Protein AF-A0A0A9CTD3-F1 (afdb_monomer)

Foldseek 3Di:
DDDDDPPPDPPPQCPVVDDCPDLLNVLLVLLLVVCVVPFKAQLVVSQVVCVVVVNDDDPVSSVVSLVNQFDADCDDQRHRITGGPPDDLVVPPVSNVNGDDDDDDDPVRPPPDDPPDD

Solvent-accessible surface area (backbone atoms only — not comparable to full-atom values): 7538 Å² total; per-residue (Å²): 143,76,92,75,81,83,77,78,65,91,70,81,59,64,72,84,76,41,60,79,93,37,72,66,32,54,54,40,50,54,55,43,49,51,34,74,77,39,52,66,39,47,63,65,59,55,53,50,52,35,48,77,73,69,50,83,70,54,74,71,55,48,54,54,45,46,62,69,47,23,48,70,38,90,61,72,55,50,30,70,26,38,30,29,62,93,65,59,64,90,81,38,79,82,41,62,83,69,47,61,79,86,82,79,79,54,76,80,66,74,72,67,73,79,78,82,85,129

Secondary structure (DSSP, 8-state):
-------------GGGGS-TTSHHHHHHHHHHHHHHH-SEEEHHHHHHHHHHTT----HHHHHHHHHHHEEEBSSSTTBTEEEETT--TTS-GGGGGG--------GGGTT-------

Mean predicted aligned error: 8.19 Å

Structure (mmCIF, N/CA/C/O backbone):
data_AF-A0A0A9CTD3-F1
#
_entry.id   AF-A0A0A9CTD3-F1
#
loop_
_atom_site.group_PDB
_atom_site.id
_atom_site.type_symbol
_atom_site.label_atom_id
_atom_site.label_alt_id
_atom_site.label_comp_id
_atom_site.label_asym_id
_atom_site.label_entity_id
_atom_site.label_seq_id
_atom_site.pdbx_PDB_ins_code
_atom_site.Cartn_x
_atom_site.Cartn_y
_atom_site.Cartn_z
_atom_site.occupancy
_atom_site.B_iso_or_equiv
_atom_site.auth_seq_id
_atom_site.auth_comp_id
_atom_site.auth_asym_id
_atom_site.auth_atom_id
_atom_site.pdbx_PDB_model_num
ATOM 1 N N . MET A 1 1 ? -7.776 -37.153 -12.336 1.00 45.97 1 MET A N 1
ATOM 2 C CA . MET A 1 1 ? -6.893 -37.337 -11.166 1.00 45.97 1 MET A CA 1
ATOM 3 C C . MET A 1 1 ? -5.603 -36.599 -11.451 1.00 45.97 1 MET A C 1
ATOM 5 O O . MET A 1 1 ? -4.821 -37.082 -12.253 1.00 45.97 1 MET A O 1
ATOM 9 N N . SER A 1 2 ? -5.423 -35.430 -10.840 1.00 37.59 2 SER A N 1
ATOM 10 C CA . SER A 1 2 ? -4.153 -34.701 -10.835 1.00 37.59 2 SER A CA 1
ATOM 11 C C . SER A 1 2 ? -4.094 -33.969 -9.505 1.00 37.59 2 SER A C 1
ATOM 13 O O . SER A 1 2 ? -4.855 -33.033 -9.268 1.00 37.59 2 SER A O 1
ATOM 15 N N . HIS A 1 3 ? -3.269 -34.479 -8.598 1.00 43.72 3 HIS A N 1
ATOM 16 C CA . HIS A 1 3 ? -2.986 -33.841 -7.325 1.00 43.72 3 HIS A CA 1
ATOM 17 C C . HIS A 1 3 ? -2.285 -32.504 -7.579 1.00 43.72 3 HIS A C 1
ATOM 19 O O . HIS A 1 3 ? -1.342 -32.429 -8.363 1.00 43.72 3 HIS A O 1
ATOM 25 N N . SER A 1 4 ? -2.733 -31.443 -6.917 1.00 38.00 4 SER A N 1
ATOM 26 C CA . SER A 1 4 ? -1.920 -30.248 -6.716 1.00 38.00 4 SER A CA 1
ATOM 27 C C . SER A 1 4 ? -1.959 -29.930 -5.237 1.00 38.00 4 SER A C 1
ATOM 29 O O . SER A 1 4 ? -3.004 -29.655 -4.652 1.00 38.00 4 SER A O 1
ATOM 31 N N . SER A 1 5 ? -0.799 -30.146 -4.640 1.00 36.56 5 SER A N 1
ATOM 32 C CA . SER A 1 5 ? -0.527 -30.229 -3.222 1.00 36.56 5 SER A CA 1
ATOM 33 C C . SER A 1 5 ? -0.983 -28.973 -2.487 1.00 36.56 5 SER A C 1
ATOM 35 O O . SER A 1 5 ? -0.461 -27.883 -2.714 1.00 36.56 5 SER A O 1
ATOM 37 N N . SER A 1 6 ? -1.922 -29.145 -1.556 1.00 42.88 6 SER A N 1
ATOM 38 C CA . SER A 1 6 ? -2.088 -28.219 -0.440 1.00 42.88 6 SER A CA 1
ATOM 39 C C . SER A 1 6 ? -0.833 -28.333 0.423 1.00 42.88 6 SER A C 1
ATOM 41 O O . SER A 1 6 ? -0.741 -29.200 1.289 1.00 42.88 6 SER A O 1
ATOM 43 N N . SER A 1 7 ? 0.178 -27.512 0.137 1.00 37.62 7 SER A N 1
ATOM 44 C CA . SER A 1 7 ? 1.268 -27.286 1.082 1.00 37.62 7 SER A CA 1
ATOM 45 C C . SER A 1 7 ? 0.722 -26.343 2.150 1.00 37.62 7 SER A C 1
ATOM 47 O O . SER A 1 7 ? 0.802 -25.117 2.045 1.00 37.62 7 SER A O 1
ATOM 49 N N . SER A 1 8 ? 0.059 -26.928 3.144 1.00 43.16 8 SER A N 1
ATOM 50 C CA . SER A 1 8 ? -0.315 -26.273 4.392 1.00 43.16 8 SER A CA 1
ATOM 51 C C . SER A 1 8 ? 0.942 -26.081 5.243 1.00 43.16 8 SER A C 1
ATOM 53 O O . SER A 1 8 ? 1.104 -26.712 6.284 1.00 43.16 8 SER A O 1
ATOM 55 N N . ASP A 1 9 ? 1.853 -25.226 4.778 1.00 50.19 9 ASP A N 1
ATOM 56 C CA . ASP A 1 9 ? 2.830 -24.599 5.666 1.00 50.19 9 ASP A CA 1
ATOM 57 C C . ASP A 1 9 ? 2.040 -23.770 6.672 1.00 50.19 9 ASP A C 1
ATOM 59 O O . ASP A 1 9 ? 1.082 -23.106 6.272 1.00 50.19 9 ASP A O 1
ATOM 63 N N . GLY A 1 10 ? 2.408 -23.837 7.955 1.00 53.03 10 GLY A N 1
ATOM 64 C CA . GLY A 1 10 ? 1.722 -23.211 9.090 1.00 53.03 10 GLY A CA 1
ATOM 65 C C . GLY A 1 10 ? 1.555 -21.697 8.948 1.00 53.03 10 GLY A C 1
ATOM 66 O O . GLY A 1 10 ? 2.238 -20.906 9.597 1.00 53.03 10 GLY A O 1
ATOM 67 N N . LYS A 1 11 ? 0.644 -21.280 8.070 1.00 60.47 11 LYS A N 1
ATOM 68 C CA . LYS A 1 11 ? 0.270 -19.898 7.826 1.00 60.47 11 LYS A CA 1
ATOM 69 C C . LYS A 1 11 ? -0.488 -19.446 9.055 1.00 60.47 11 LYS A C 1
ATOM 71 O O . LYS A 1 11 ? -1.660 -19.762 9.211 1.00 60.47 11 LYS A O 1
ATOM 76 N N . ILE A 1 12 ? 0.199 -18.692 9.905 1.00 72.56 12 ILE A N 1
ATOM 77 C CA . ILE A 1 12 ? -0.434 -17.920 10.969 1.00 72.56 12 ILE A CA 1
ATOM 78 C C . ILE A 1 12 ? -1.530 -17.072 10.315 1.00 72.56 12 ILE A C 1
ATOM 80 O O . ILE A 1 12 ? -1.234 -16.177 9.504 1.00 72.56 12 ILE A O 1
ATOM 84 N N . ASN A 1 13 ? -2.782 -17.403 10.625 1.00 84.75 13 ASN A N 1
ATOM 85 C CA . ASN A 1 13 ? -3.927 -16.593 10.266 1.00 84.75 13 ASN A CA 1
ATOM 86 C C . ASN A 1 13 ? -4.034 -15.477 11.306 1.00 84.75 13 ASN A C 1
ATOM 88 O O . ASN A 1 13 ? -4.112 -15.727 12.505 1.00 84.75 13 ASN A O 1
ATOM 92 N N . TRP A 1 14 ? -3.953 -14.226 10.860 1.00 87.38 14 TRP A N 1
ATOM 93 C CA . TRP A 1 14 ? -3.973 -13.090 11.780 1.00 87.38 14 TRP A CA 1
ATOM 94 C C . TRP A 1 14 ? -5.335 -12.951 12.474 1.00 87.38 14 TRP A C 1
ATOM 96 O O . TRP A 1 14 ? -5.391 -12.383 13.563 1.00 87.38 14 TRP A O 1
ATOM 106 N N . GLU A 1 15 ? -6.400 -13.484 11.868 1.00 90.62 15 GLU A N 1
ATOM 107 C CA . GLU A 1 15 ? -7.773 -13.439 12.378 1.00 90.62 15 GLU A CA 1
ATOM 108 C C . GLU A 1 15 ? -7.906 -14.143 13.733 1.00 90.62 15 GLU A C 1
ATOM 110 O O . GLU A 1 15 ? -8.680 -13.710 14.583 1.00 90.62 15 GLU A O 1
ATOM 115 N N . ASP A 1 16 ? -7.091 -15.172 13.970 1.00 90.75 16 ASP A N 1
ATOM 116 C CA . ASP A 1 16 ? -7.082 -15.939 15.219 1.00 90.75 16 ASP A CA 1
ATOM 117 C C . ASP A 1 16 ? -6.405 -15.180 16.373 1.00 90.75 16 ASP A C 1
ATOM 119 O O . ASP A 1 16 ? -6.504 -15.566 17.539 1.00 90.75 16 ASP A O 1
ATOM 123 N N . HIS A 1 17 ? -5.697 -14.090 16.063 1.00 88.75 17 HIS A N 1
ATOM 124 C CA . HIS A 1 17 ? -4.867 -13.347 17.011 1.00 88.75 17 HIS A CA 1
ATOM 125 C C . HIS A 1 17 ? -5.345 -11.915 17.265 1.00 88.75 17 HIS A C 1
ATOM 127 O O . HIS A 1 17 ? -4.755 -11.218 18.093 1.00 88.75 17 HIS A O 1
ATOM 133 N N . VAL A 1 18 ? -6.386 -11.459 16.565 1.00 91.62 18 VAL A N 1
ATOM 134 C CA . VAL A 1 18 ? -6.941 -10.110 16.716 1.00 91.62 18 VAL A CA 1
ATOM 135 C C . VAL A 1 18 ? -8.408 -10.226 17.141 1.00 91.62 18 VAL A C 1
ATOM 137 O O . VAL A 1 18 ? -9.210 -10.778 16.392 1.00 91.62 18 VAL A O 1
ATOM 140 N N . PRO A 1 19 ? -8.801 -9.709 18.321 1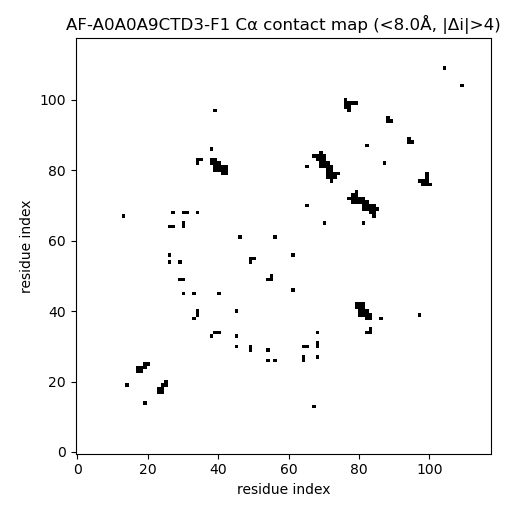.00 93.94 19 PRO A N 1
ATOM 141 C CA . PRO A 1 19 ? -10.194 -9.756 18.763 1.00 93.94 19 PRO A CA 1
ATOM 142 C C . PRO A 1 19 ? -11.127 -9.012 17.797 1.00 93.94 19 PRO A C 1
ATOM 144 O O . PRO A 1 19 ? -10.865 -7.852 17.474 1.00 93.94 19 PRO A O 1
ATOM 147 N N . LYS A 1 20 ? -12.229 -9.651 17.378 1.00 92.38 20 LYS A N 1
ATOM 148 C CA . LYS A 1 20 ? -13.142 -9.137 16.336 1.00 92.38 20 LYS A CA 1
ATOM 149 C C . LYS A 1 20 ? -13.793 -7.792 16.658 1.00 92.38 20 LYS A C 1
ATOM 151 O O . LYS A 1 20 ? -13.985 -6.9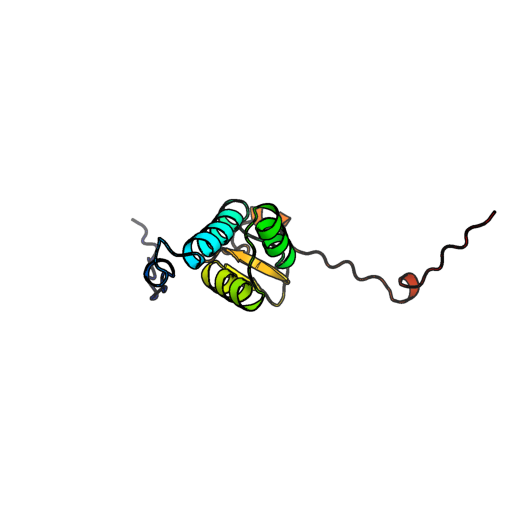80 15.765 1.00 92.38 20 LYS A O 1
ATOM 156 N N . ASP A 1 21 ? -14.055 -7.523 17.930 1.00 91.94 21 ASP A N 1
ATOM 157 C CA . ASP A 1 21 ? -14.709 -6.280 18.361 1.00 91.94 21 ASP A CA 1
ATOM 158 C C . ASP A 1 21 ? -13.707 -5.147 18.656 1.00 91.94 21 ASP A C 1
ATOM 160 O O . ASP A 1 21 ? -14.053 -4.120 19.239 1.00 91.94 21 ASP A O 1
ATOM 164 N N . SER A 1 22 ? -12.433 -5.325 18.290 1.00 95.19 22 SER A N 1
ATOM 165 C CA . SER A 1 22 ? -11.382 -4.341 18.550 1.00 95.19 22 SER A CA 1
ATOM 166 C C . SER A 1 22 ? -11.232 -3.315 17.424 1.00 95.19 22 SER A C 1
ATOM 168 O O . SER A 1 22 ? -11.471 -3.586 16.248 1.00 95.19 22 SER A O 1
ATOM 170 N N . VAL A 1 23 ? -10.717 -2.131 17.771 1.00 94.94 23 VAL A N 1
ATOM 171 C CA . VAL A 1 23 ? -10.298 -1.119 16.784 1.00 94.94 23 VAL A CA 1
ATOM 172 C C . VAL A 1 23 ? -9.257 -1.690 15.813 1.00 94.94 23 VAL A C 1
ATOM 174 O O . VAL A 1 23 ? -9.275 -1.384 14.626 1.00 94.94 23 VAL A O 1
ATOM 177 N N . GLU A 1 24 ? -8.365 -2.556 16.301 1.00 95.25 24 GLU A N 1
ATOM 178 C CA . GLU A 1 24 ? -7.336 -3.194 15.479 1.00 95.25 24 GLU A CA 1
ATOM 179 C C . GLU A 1 24 ? -7.932 -4.116 14.410 1.00 95.25 24 GLU A C 1
ATOM 181 O O . GLU A 1 24 ? -7.451 -4.098 13.277 1.00 95.25 24 GLU A O 1
ATOM 186 N N . TRP A 1 25 ? -8.992 -4.861 14.739 1.00 96.75 25 TRP A N 1
ATOM 187 C CA . TRP A 1 25 ? -9.730 -5.674 13.771 1.00 96.75 25 TRP A CA 1
ATOM 188 C C . TRP A 1 25 ? -10.326 -4.813 12.663 1.00 96.75 25 TRP A C 1
ATOM 190 O O . TRP A 1 25 ? -10.103 -5.090 11.487 1.00 96.75 25 TRP A O 1
ATOM 200 N N . ASN A 1 26 ? -11.006 -3.725 13.026 1.00 97.00 26 ASN A N 1
ATOM 201 C CA . ASN A 1 26 ? -11.622 -2.822 12.052 1.00 97.00 26 ASN A CA 1
ATOM 202 C C . ASN A 1 26 ? -10.578 -2.198 11.115 1.00 97.00 26 ASN A C 1
ATOM 204 O O . ASN A 1 26 ? -10.758 -2.195 9.897 1.00 97.00 26 ASN A O 1
ATOM 208 N N . CYS A 1 27 ? -9.442 -1.749 11.657 1.00 97.56 27 CYS A N 1
ATOM 209 C CA . CYS A 1 27 ? -8.339 -1.239 10.842 1.00 97.56 27 CYS A CA 1
ATOM 210 C C . CYS A 1 27 ? -7.730 -2.326 9.941 1.00 97.56 27 CYS A C 1
ATOM 212 O O . CYS A 1 27 ? -7.363 -2.047 8.799 1.00 97.56 27 CYS A O 1
ATOM 214 N N . GLN A 1 28 ? -7.610 -3.563 10.431 1.00 97.62 28 GLN A N 1
ATOM 215 C CA . GLN A 1 28 ? -7.089 -4.677 9.642 1.00 97.62 28 GLN A CA 1
ATOM 216 C C . GLN A 1 28 ? -8.034 -5.049 8.498 1.00 97.62 28 GLN A C 1
ATOM 218 O O . GLN A 1 28 ? -7.568 -5.236 7.375 1.00 97.62 28 GLN A O 1
ATOM 223 N N . MET A 1 29 ? -9.342 -5.078 8.757 1.00 97.44 29 MET A N 1
ATOM 224 C CA . MET A 1 29 ? -10.370 -5.290 7.739 1.00 97.44 29 MET A CA 1
ATOM 225 C C . MET A 1 29 ? -10.345 -4.196 6.672 1.00 97.44 29 MET A C 1
ATOM 227 O O . MET A 1 29 ? -10.432 -4.515 5.490 1.00 97.44 29 MET A O 1
ATOM 231 N N . ALA A 1 30 ? -10.155 -2.931 7.061 1.00 98.06 30 ALA A N 1
ATOM 232 C CA . ALA A 1 30 ? -10.03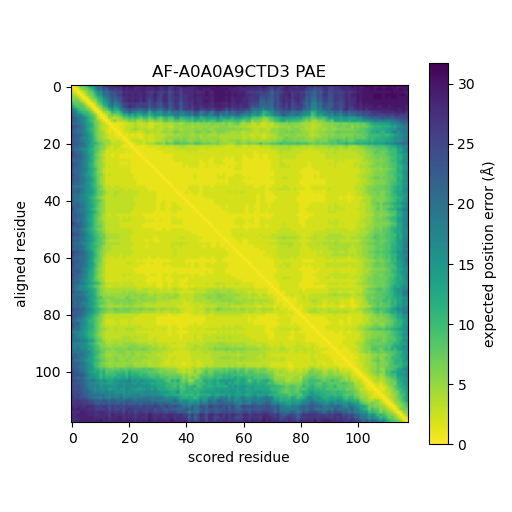2 -1.828 6.108 1.00 98.06 30 ALA A CA 1
ATOM 233 C C . ALA A 1 30 ? -8.836 -2.020 5.156 1.00 98.06 30 ALA A C 1
ATOM 235 O O . ALA A 1 30 ? -8.977 -1.871 3.946 1.00 98.06 30 ALA A O 1
ATOM 236 N N . VAL A 1 31 ? -7.673 -2.437 5.674 1.00 98.19 31 VAL A N 1
ATOM 237 C CA . VAL A 1 31 ? -6.503 -2.745 4.831 1.00 98.19 31 VAL A CA 1
ATOM 238 C C . VAL A 1 31 ? -6.754 -3.955 3.928 1.00 98.19 31 VAL A C 1
ATOM 240 O O . VAL A 1 31 ? -6.392 -3.915 2.754 1.00 98.19 31 VAL A O 1
ATOM 243 N N . CYS A 1 32 ? -7.365 -5.026 4.442 1.00 97.38 32 CYS A N 1
ATOM 244 C CA . CYS A 1 32 ? -7.683 -6.208 3.637 1.00 97.38 32 CYS A CA 1
ATOM 245 C C . CYS A 1 32 ? -8.665 -5.878 2.503 1.00 97.38 32 CYS A C 1
ATOM 247 O O . CYS A 1 32 ? -8.431 -6.300 1.375 1.00 97.38 32 CYS A O 1
ATOM 249 N N . LYS A 1 33 ? -9.681 -5.047 2.770 1.00 98.00 33 LYS A N 1
ATOM 250 C CA . LYS A 1 33 ? -10.641 -4.578 1.763 1.00 98.00 33 LYS A CA 1
ATOM 251 C C . LYS A 1 33 ? -9.943 -3.889 0.585 1.00 98.00 33 LYS A C 1
ATOM 253 O O . LYS A 1 33 ? -10.236 -4.213 -0.560 1.00 98.00 33 LYS A O 1
ATOM 258 N N . LEU A 1 34 ? -8.967 -3.014 0.849 1.00 98.31 34 LEU A N 1
ATOM 259 C CA . LEU A 1 34 ? -8.179 -2.379 -0.217 1.00 98.31 34 LEU A CA 1
ATOM 260 C C . LEU A 1 34 ? -7.429 -3.414 -1.071 1.00 98.31 34 LEU A C 1
ATOM 262 O O . LEU A 1 34 ? -7.339 -3.270 -2.288 1.00 98.31 34 LEU A O 1
ATOM 266 N N . PHE A 1 35 ? -6.904 -4.478 -0.458 1.00 98.00 35 PHE A N 1
ATOM 267 C CA . PHE A 1 35 ? -6.232 -5.550 -1.195 1.00 98.00 35 PHE A CA 1
ATOM 268 C C . PHE A 1 35 ? -7.180 -6.437 -2.012 1.00 98.00 35 PHE A C 1
ATOM 270 O O . PHE A 1 35 ? -6.749 -7.021 -3.008 1.00 98.00 35 PHE A O 1
ATOM 277 N N . ASP A 1 36 ? -8.441 -6.551 -1.603 1.00 97.06 36 ASP A N 1
ATOM 278 C CA . ASP A 1 36 ? -9.469 -7.246 -2.378 1.00 97.06 36 ASP A CA 1
ATOM 279 C C . ASP A 1 36 ? -9.937 -6.409 -3.579 1.00 97.06 36 ASP A C 1
ATOM 281 O O . ASP A 1 36 ? -10.232 -6.972 -4.631 1.00 97.06 36 ASP A O 1
ATOM 285 N N . GLU A 1 37 ? -9.934 -5.077 -3.459 1.00 96.88 37 GLU A N 1
ATOM 286 C CA . GLU A 1 37 ? -10.191 -4.148 -4.570 1.00 96.88 37 GLU A CA 1
ATOM 287 C C . GLU A 1 37 ? -9.033 -4.119 -5.581 1.00 96.88 37 GLU A C 1
ATOM 289 O O . GLU A 1 37 ? -9.257 -4.120 -6.792 1.00 96.88 37 GLU A O 1
ATOM 294 N N . CYS A 1 38 ? -7.787 -4.107 -5.097 1.00 96.44 38 CYS A N 1
ATOM 295 C CA . CYS A 1 38 ? -6.592 -4.170 -5.934 1.00 96.44 38 CYS A CA 1
ATOM 296 C C . CYS A 1 38 ? -5.476 -4.965 -5.236 1.00 96.44 38 CYS A C 1
ATOM 298 O O . CYS A 1 38 ? -5.086 -4.635 -4.116 1.00 96.44 38 CYS A O 1
ATOM 300 N N . PRO A 1 39 ? -4.883 -5.987 -5.875 1.00 97.06 39 PRO A N 1
ATOM 301 C CA . PRO A 1 39 ? -3.913 -6.850 -5.206 1.00 97.06 39 PRO A CA 1
ATOM 302 C C . PRO A 1 39 ? -2.526 -6.210 -5.022 1.00 97.06 39 PRO A C 1
ATOM 304 O O . PRO A 1 39 ? -1.696 -6.777 -4.306 1.00 97.06 39 PRO A O 1
ATOM 307 N N . VAL A 1 40 ? -2.257 -5.064 -5.659 1.00 97.31 40 VAL A N 1
ATOM 308 C CA . VAL A 1 40 ? -0.959 -4.370 -5.655 1.00 97.31 40 VAL A CA 1
ATOM 309 C C . VAL A 1 40 ? -1.163 -2.881 -5.382 1.00 97.31 40 VAL A C 1
ATOM 311 O O . VAL A 1 40 ? -1.957 -2.227 -6.049 1.00 97.31 40 VAL A O 1
ATOM 314 N N . TRP A 1 41 ? -0.417 -2.323 -4.428 1.00 97.44 41 TRP A N 1
ATOM 315 C CA . TRP A 1 41 ? -0.576 -0.931 -4.003 1.00 97.44 41 TRP A CA 1
ATOM 316 C C . TRP A 1 41 ? 0.750 -0.248 -3.658 1.00 97.44 41 TRP A C 1
ATOM 318 O O . TRP A 1 41 ? 1.586 -0.836 -2.964 1.00 97.44 41 TRP A O 1
ATOM 328 N N . PRO A 1 42 ? 0.951 1.030 -4.028 1.00 95.50 42 PRO A N 1
ATOM 329 C CA . PRO A 1 42 ? 1.967 1.856 -3.391 1.00 95.50 42 PRO A CA 1
ATOM 330 C C . PRO A 1 42 ? 1.658 1.999 -1.899 1.00 95.50 42 PRO A C 1
ATOM 332 O O . PRO A 1 42 ? 0.510 2.216 -1.511 1.00 95.50 42 PRO A O 1
ATOM 335 N N . LYS A 1 43 ? 2.690 1.963 -1.046 1.00 95.62 43 LYS A N 1
ATOM 336 C CA . LYS A 1 43 ? 2.513 2.128 0.410 1.00 95.62 43 LYS A CA 1
ATOM 337 C C . LYS A 1 43 ? 1.725 3.399 0.760 1.00 95.62 43 LYS A C 1
ATOM 339 O O . LYS A 1 43 ? 0.884 3.373 1.652 1.00 95.62 43 LYS A O 1
ATOM 344 N N . GLN A 1 44 ? 2.038 4.499 0.078 1.00 95.69 44 GLN A N 1
ATOM 345 C CA . GLN A 1 44 ? 1.437 5.803 0.338 1.00 95.69 44 GLN A CA 1
ATOM 346 C C . GLN A 1 44 ? -0.058 5.820 -0.014 1.00 95.69 44 GLN A C 1
ATOM 348 O O . GLN A 1 44 ? -0.856 6.310 0.774 1.00 95.69 44 GLN A O 1
ATOM 353 N N . SER A 1 45 ? -0.445 5.193 -1.127 1.00 97.25 45 SER A N 1
ATOM 354 C CA . SER A 1 45 ? -1.841 5.141 -1.570 1.00 97.25 45 SER A CA 1
ATOM 355 C C . SER A 1 45 ? -2.744 4.373 -0.606 1.00 97.25 45 SER A C 1
ATOM 357 O O . SER A 1 45 ? -3.867 4.803 -0.374 1.00 97.25 45 SER A O 1
ATOM 359 N N . ILE A 1 46 ? -2.251 3.284 0.006 1.00 98.00 46 ILE A N 1
ATOM 360 C CA . ILE A 1 46 ? -2.998 2.587 1.070 1.00 98.00 46 ILE A CA 1
ATOM 361 C C . ILE A 1 46 ? -3.233 3.542 2.245 1.00 98.00 46 ILE A C 1
ATOM 363 O O . ILE A 1 46 ? -4.341 3.630 2.758 1.00 98.00 46 ILE A O 1
ATOM 367 N N . TYR A 1 47 ? -2.193 4.263 2.675 1.00 97.94 47 TYR A N 1
ATOM 368 C CA . TYR A 1 47 ? -2.289 5.173 3.815 1.00 97.94 47 TYR A CA 1
ATOM 369 C C . TYR A 1 47 ? -3.298 6.303 3.569 1.00 97.94 47 TYR A C 1
ATOM 371 O O . TYR A 1 47 ? -4.124 6.576 4.432 1.00 97.94 47 TYR A O 1
ATOM 379 N N . GLU A 1 48 ? -3.263 6.917 2.387 1.00 98.06 48 GLU A N 1
ATOM 380 C CA . GLU A 1 48 ? -4.196 7.979 1.988 1.00 98.06 48 GLU A CA 1
ATOM 381 C C . GLU A 1 48 ? -5.638 7.472 1.900 1.00 98.06 48 GLU A C 1
ATOM 383 O O . GLU A 1 48 ? -6.536 8.097 2.451 1.00 98.06 48 GLU A O 1
ATOM 388 N N . ARG A 1 49 ? -5.867 6.293 1.308 1.00 98.00 49 ARG A N 1
ATOM 389 C CA . ARG A 1 49 ? -7.212 5.697 1.232 1.00 98.00 49 ARG A CA 1
ATOM 390 C C . ARG A 1 49 ? -7.789 5.374 2.602 1.00 98.00 49 ARG A C 1
ATOM 392 O O . ARG A 1 49 ? -8.958 5.645 2.837 1.00 98.00 49 ARG A O 1
ATOM 399 N N . LEU A 1 50 ? -6.970 4.874 3.529 1.00 98.00 50 LEU A N 1
ATOM 400 C CA . LEU A 1 50 ? -7.410 4.701 4.914 1.00 98.00 50 LEU A CA 1
ATOM 401 C C . LEU A 1 50 ? -7.836 6.038 5.537 1.00 98.00 50 LEU A C 1
ATOM 403 O O . LEU A 1 50 ? -8.855 6.078 6.218 1.00 98.00 50 LEU A O 1
ATOM 407 N N . GLN A 1 51 ? -7.094 7.125 5.299 1.00 97.19 51 GLN A N 1
ATOM 408 C CA . GLN A 1 51 ? -7.461 8.448 5.813 1.00 97.19 51 GLN A CA 1
ATOM 409 C C . GLN A 1 51 ? -8.771 8.965 5.213 1.00 97.19 51 GLN A C 1
ATOM 411 O O . GLN A 1 51 ? -9.611 9.464 5.962 1.00 97.19 51 GLN A O 1
ATOM 416 N N . ASP A 1 52 ? -8.962 8.809 3.903 1.00 97.50 52 ASP A N 1
ATOM 417 C CA . ASP A 1 52 ? -10.199 9.204 3.219 1.00 97.50 52 ASP A CA 1
ATOM 418 C C . ASP A 1 52 ? -11.420 8.442 3.754 1.00 97.50 52 ASP A C 1
ATOM 420 O O . ASP A 1 52 ? -12.493 9.022 3.915 1.00 97.50 52 ASP A O 1
ATOM 424 N N . ASP A 1 53 ? -11.232 7.172 4.121 1.00 96.50 53 ASP A N 1
ATOM 425 C CA . ASP A 1 53 ? -12.251 6.323 4.748 1.00 96.50 53 ASP A CA 1
ATOM 426 C C . ASP A 1 53 ? -12.397 6.575 6.267 1.00 96.50 53 ASP A C 1
ATOM 428 O O . ASP A 1 53 ? -13.111 5.855 6.970 1.00 96.50 53 ASP A O 1
ATOM 432 N N . GLY A 1 54 ? -11.719 7.589 6.814 1.00 97.38 54 GLY A N 1
ATOM 433 C CA . GLY A 1 54 ? -11.777 7.957 8.232 1.00 97.38 54 GLY A CA 1
ATOM 434 C C . GLY A 1 54 ? -10.983 7.037 9.169 1.00 97.38 54 GLY A C 1
ATOM 435 O O . GLY A 1 54 ? -11.041 7.196 10.394 1.00 97.38 54 GLY A O 1
ATOM 436 N N . VAL A 1 55 ? -10.198 6.103 8.634 1.00 97.69 55 VAL A N 1
ATOM 437 C CA . VAL A 1 55 ? -9.355 5.168 9.388 1.00 97.69 55 VAL A CA 1
ATOM 438 C C . VAL A 1 55 ? -7.995 5.802 9.681 1.00 97.69 55 VAL A C 1
ATOM 440 O O . VAL A 1 55 ? -7.059 5.779 8.881 1.00 97.69 55 VAL A O 1
ATOM 443 N N . HIS A 1 56 ? -7.861 6.348 10.887 1.00 96.50 56 HIS A N 1
ATOM 444 C CA . HIS A 1 56 ? -6.644 7.021 11.333 1.00 96.50 56 HIS A CA 1
ATOM 445 C C . HIS A 1 56 ? -5.743 6.059 12.114 1.00 96.50 56 HIS A C 1
ATOM 447 O O . HIS A 1 56 ? -6.094 5.596 13.199 1.00 96.50 56 HIS A O 1
ATOM 453 N N . VAL A 1 57 ? -4.553 5.777 11.580 1.00 97.00 57 VAL A N 1
ATOM 454 C CA . VAL A 1 57 ? -3.573 4.873 12.199 1.00 97.00 57 VAL A CA 1
ATOM 455 C C . VAL A 1 57 ? -2.209 5.539 12.335 1.00 97.00 57 VAL A C 1
ATOM 457 O O . VAL A 1 57 ? -1.740 6.240 11.441 1.00 97.00 57 VAL A O 1
ATOM 460 N N . SER A 1 58 ? -1.524 5.284 13.449 1.00 97.19 58 SER A N 1
ATOM 461 C CA . SER A 1 58 ? -0.116 5.667 13.595 1.00 97.19 58 SER A CA 1
ATOM 462 C C . SER A 1 58 ? 0.767 4.899 12.608 1.00 97.19 58 SER A C 1
ATOM 464 O O . SER A 1 58 ? 0.439 3.791 12.180 1.00 97.19 58 SER A O 1
ATOM 466 N N . GLN A 1 59 ? 1.961 5.421 12.321 1.00 96.06 59 GLN A N 1
ATOM 467 C CA . GLN A 1 59 ? 2.919 4.751 11.432 1.00 96.06 59 GLN A CA 1
ATOM 468 C C . GLN A 1 59 ? 3.295 3.333 11.899 1.00 96.06 59 GLN A C 1
ATOM 470 O O . GLN A 1 59 ? 3.490 2.429 11.084 1.00 96.06 59 GLN A O 1
ATOM 475 N N . THR A 1 60 ? 3.384 3.117 13.214 1.00 97.00 60 THR A N 1
ATOM 476 C CA . THR A 1 60 ? 3.693 1.801 13.791 1.00 97.00 60 THR A CA 1
ATOM 477 C C . THR A 1 60 ? 2.525 0.830 13.639 1.00 97.00 60 THR A C 1
ATOM 479 O O . THR A 1 60 ? 2.740 -0.337 13.309 1.00 97.00 60 THR A O 1
ATOM 482 N N . GLN A 1 61 ? 1.288 1.292 13.847 1.00 97.00 61 GLN A N 1
ATOM 483 C CA . GLN A 1 61 ? 0.093 0.486 13.577 1.00 97.00 61 GLN A CA 1
ATOM 484 C C . GLN A 1 61 ? 0.010 0.146 12.091 1.00 97.00 61 GLN A C 1
ATOM 486 O O . GLN A 1 61 ? -0.089 -1.027 11.752 1.00 97.00 61 GLN A O 1
ATOM 491 N N . PHE A 1 62 ? 0.172 1.135 11.213 1.00 98.00 62 PHE A N 1
ATOM 492 C CA . PHE A 1 62 ? 0.092 0.952 9.769 1.00 98.00 62 PHE A CA 1
ATOM 493 C C . PHE A 1 62 ? 1.058 -0.120 9.251 1.00 98.00 62 PHE A C 1
ATOM 495 O O . PHE A 1 62 ? 0.644 -1.041 8.550 1.00 98.00 62 PHE A O 1
ATOM 502 N N . LYS A 1 63 ? 2.331 -0.082 9.672 1.00 96.88 63 LYS A N 1
ATOM 503 C CA . LYS A 1 63 ? 3.308 -1.131 9.324 1.00 96.88 63 LYS A CA 1
ATOM 504 C C . LYS A 1 63 ? 2.836 -2.525 9.748 1.00 96.88 63 LYS A C 1
ATOM 506 O O . LYS A 1 63 ? 2.961 -3.467 8.975 1.00 96.88 63 LYS A O 1
ATOM 511 N N . ARG A 1 64 ? 2.290 -2.658 10.959 1.00 96.19 64 ARG A N 1
ATOM 512 C CA . ARG A 1 64 ? 1.794 -3.935 11.495 1.00 96.19 64 ARG A CA 1
ATOM 513 C C . ARG A 1 64 ? 0.628 -4.486 10.674 1.00 96.19 64 ARG A C 1
ATOM 515 O O . ARG A 1 64 ? 0.614 -5.679 10.390 1.00 96.19 64 ARG A O 1
ATOM 522 N N . LEU A 1 65 ? -0.300 -3.616 10.271 1.00 97.31 65 LEU A N 1
ATOM 523 C CA . LEU A 1 65 ? -1.444 -3.988 9.434 1.00 97.31 65 LEU A CA 1
ATOM 524 C C . LEU A 1 65 ? -0.988 -4.492 8.059 1.00 97.31 65 LEU A C 1
ATOM 526 O O . LEU A 1 65 ? -1.443 -5.538 7.592 1.00 97.31 65 LEU A O 1
ATOM 530 N N . LEU A 1 66 ? -0.028 -3.790 7.448 1.00 97.25 66 LEU A N 1
ATOM 531 C CA . LEU A 1 66 ? 0.546 -4.167 6.158 1.00 97.25 66 LEU A CA 1
ATOM 532 C C . LEU A 1 66 ? 1.245 -5.532 6.209 1.00 97.25 66 LEU A C 1
ATOM 534 O O . LEU A 1 66 ? 0.987 -6.372 5.353 1.00 97.25 66 LEU A O 1
ATOM 538 N N . PHE A 1 67 ? 2.064 -5.799 7.234 1.00 95.50 67 PHE A N 1
ATOM 539 C CA . PHE A 1 67 ? 2.752 -7.092 7.380 1.00 95.50 67 PHE A CA 1
ATOM 540 C C . PHE A 1 67 ? 1.802 -8.286 7.563 1.00 95.50 67 PHE A C 1
ATOM 542 O O . PHE A 1 67 ? 2.180 -9.419 7.267 1.00 95.50 67 PHE A O 1
ATOM 549 N N . ARG A 1 68 ? 0.578 -8.062 8.054 1.00 95.25 68 ARG A N 1
ATOM 550 C CA . ARG A 1 68 ? -0.445 -9.116 8.157 1.00 95.25 68 ARG A CA 1
ATOM 551 C C . ARG A 1 68 ? -1.167 -9.350 6.833 1.00 95.25 68 ARG A C 1
ATOM 553 O O . ARG A 1 68 ? -1.398 -10.507 6.480 1.00 95.25 68 ARG A O 1
ATOM 560 N N . ALA A 1 69 ? -1.496 -8.271 6.123 1.00 96.25 69 ALA A N 1
ATOM 561 C CA . ALA A 1 69 ? -2.293 -8.304 4.895 1.00 96.25 69 ALA A CA 1
ATOM 562 C C . ALA A 1 69 ? -1.480 -8.634 3.636 1.00 96.25 69 ALA A C 1
ATOM 564 O O . ALA A 1 69 ? -2.029 -9.132 2.652 1.00 96.25 69 ALA A O 1
ATOM 565 N N . GLY A 1 70 ? -0.175 -8.371 3.649 1.00 95.81 70 GLY A N 1
ATOM 566 C CA . GLY A 1 70 ? 0.632 -8.441 2.446 1.00 95.81 70 GLY A CA 1
ATOM 567 C C . GLY A 1 70 ? 2.125 -8.560 2.689 1.00 95.81 70 GLY A C 1
ATOM 568 O O . GLY A 1 70 ? 2.612 -8.730 3.806 1.00 95.81 70 GLY A O 1
ATOM 569 N N . TYR A 1 71 ? 2.854 -8.485 1.589 1.00 95.81 71 TYR A N 1
ATOM 570 C CA . TYR A 1 71 ? 4.308 -8.482 1.545 1.00 95.81 71 TYR A CA 1
ATOM 571 C C . TYR A 1 71 ? 4.787 -7.433 0.537 1.00 95.81 71 TYR A C 1
ATOM 573 O O . TYR A 1 71 ? 3.984 -6.805 -0.145 1.00 95.81 71 TYR A O 1
ATOM 581 N N . TYR A 1 72 ? 6.093 -7.201 0.463 1.00 94.62 72 TYR A N 1
ATOM 582 C CA . TYR A 1 72 ? 6.673 -6.113 -0.323 1.00 94.62 72 TYR A CA 1
ATOM 583 C C . TYR A 1 72 ? 7.893 -6.605 -1.105 1.00 94.62 72 TYR A C 1
ATOM 585 O O . TYR A 1 72 ? 8.726 -7.321 -0.545 1.00 94.62 72 TYR A O 1
ATOM 593 N N . PHE A 1 73 ? 8.030 -6.198 -2.372 1.00 90.50 73 PHE A N 1
ATOM 594 C CA . PHE A 1 73 ? 9.263 -6.417 -3.134 1.00 90.50 73 PHE A CA 1
ATOM 595 C C . PHE A 1 73 ? 10.211 -5.227 -2.986 1.00 90.50 73 PHE A C 1
ATOM 597 O O . PHE A 1 73 ? 9.858 -4.075 -3.244 1.00 90.50 73 PHE A O 1
ATOM 604 N N . SER A 1 74 ? 11.458 -5.515 -2.618 1.00 88.31 74 SER A N 1
ATOM 605 C CA . SER A 1 74 ? 12.524 -4.512 -2.564 1.00 88.31 74 SER A CA 1
ATOM 606 C C . SER A 1 74 ? 13.098 -4.161 -3.937 1.00 88.31 74 SER A C 1
ATOM 608 O O . SER A 1 74 ? 13.656 -3.077 -4.086 1.00 88.31 74 SER A O 1
ATOM 610 N N . THR A 1 75 ? 12.961 -5.044 -4.929 1.00 90.06 75 THR A N 1
ATOM 611 C CA . THR A 1 75 ? 13.548 -4.905 -6.270 1.00 90.06 75 THR A CA 1
ATOM 612 C C . THR A 1 75 ? 12.638 -5.488 -7.357 1.00 90.06 75 THR A C 1
ATOM 614 O O . THR A 1 75 ? 11.648 -6.162 -7.071 1.00 90.06 75 THR A O 1
ATOM 617 N N . GLY A 1 76 ? 12.979 -5.219 -8.621 1.00 92.00 76 GLY A N 1
ATOM 618 C CA . GLY A 1 76 ? 12.269 -5.741 -9.789 1.00 92.00 76 GLY A CA 1
ATOM 619 C C . GLY A 1 76 ? 11.039 -4.920 -10.210 1.00 92.00 76 GLY A C 1
ATOM 620 O O . GLY A 1 76 ? 10.823 -3.828 -9.691 1.00 92.00 76 GLY A O 1
ATOM 621 N N . PRO A 1 77 ? 10.222 -5.440 -11.146 1.00 92.31 77 PRO A N 1
ATOM 622 C CA . PRO A 1 77 ? 9.112 -4.693 -11.760 1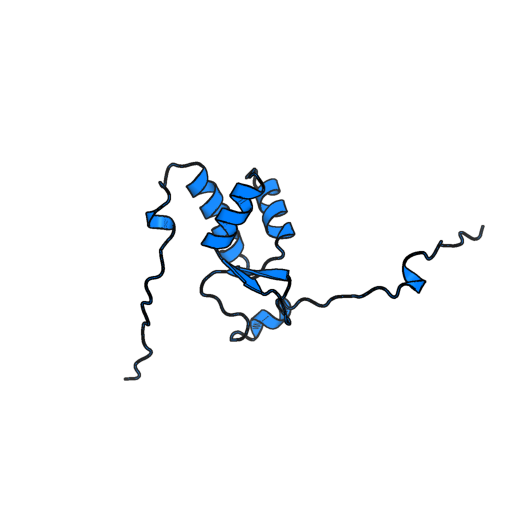.00 92.31 77 PRO A CA 1
ATOM 623 C C . PRO A 1 77 ? 7.996 -4.296 -10.786 1.00 92.31 77 PRO A C 1
ATOM 625 O O . PRO A 1 77 ? 7.257 -3.350 -11.030 1.00 92.31 77 PRO A O 1
ATOM 628 N N . PHE A 1 78 ? 7.890 -5.011 -9.667 1.00 92.88 78 PHE A N 1
ATOM 629 C CA . PHE A 1 78 ? 6.936 -4.742 -8.591 1.00 92.88 78 PHE A CA 1
ATOM 630 C C . PHE A 1 78 ? 7.619 -4.153 -7.346 1.00 92.88 78 PHE A C 1
ATOM 632 O O . PHE A 1 78 ? 7.053 -4.186 -6.252 1.00 92.88 78 PHE A O 1
ATOM 639 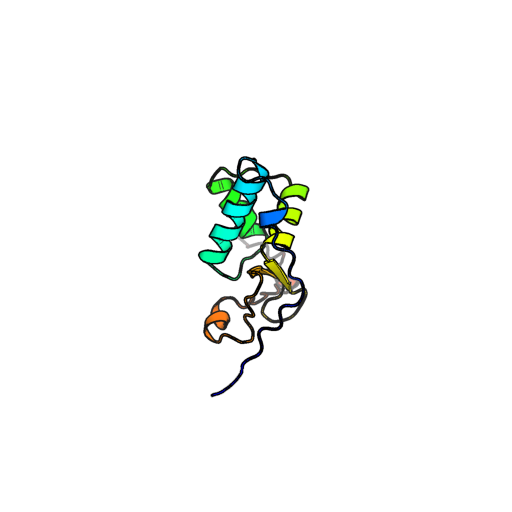N N . ALA A 1 79 ? 8.845 -3.632 -7.487 1.00 90.06 79 ALA A N 1
ATOM 640 C CA . ALA A 1 79 ? 9.526 -2.933 -6.405 1.00 90.06 79 ALA A CA 1
ATOM 641 C C . ALA A 1 79 ? 8.679 -1.763 -5.902 1.00 90.06 79 ALA A C 1
ATOM 643 O O . ALA A 1 79 ? 8.002 -1.105 -6.686 1.00 90.06 79 ALA A O 1
ATOM 644 N N . LYS A 1 80 ? 8.778 -1.446 -4.609 1.00 89.25 80 LYS A N 1
ATOM 645 C CA . LYS A 1 80 ? 8.072 -0.304 -3.991 1.00 89.25 80 LYS A CA 1
ATOM 646 C C . LYS A 1 80 ? 6.563 -0.493 -3.800 1.00 89.25 80 LYS A C 1
ATOM 648 O O . LYS A 1 80 ? 5.933 0.371 -3.185 1.00 89.25 80 LYS A O 1
ATOM 6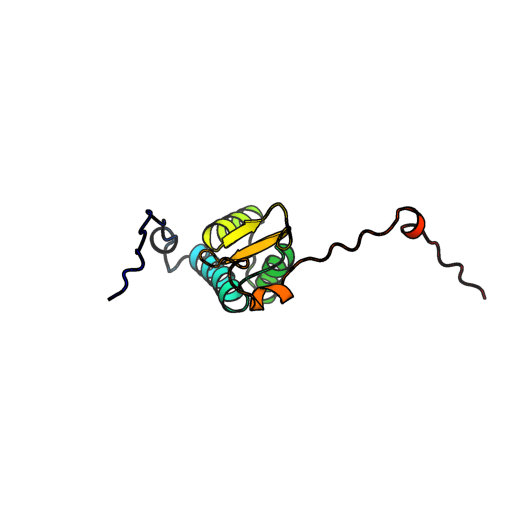53 N N . PHE A 1 81 ? 6.011 -1.642 -4.187 1.00 95.75 81 PHE A N 1
ATOM 654 C CA . PHE A 1 81 ? 4.610 -1.983 -3.958 1.00 95.75 81 PHE A CA 1
ATOM 655 C C . PHE A 1 81 ? 4.426 -2.995 -2.826 1.00 95.75 81 PHE A C 1
ATOM 657 O O . PHE A 1 81 ? 5.233 -3.906 -2.625 1.00 95.75 81 PHE A O 1
ATOM 664 N N . TRP A 1 82 ? 3.327 -2.830 -2.097 1.00 97.50 82 TRP A N 1
ATOM 665 C CA . TRP A 1 82 ? 2.756 -3.855 -1.239 1.00 97.50 82 TRP A CA 1
ATOM 666 C C . TRP A 1 82 ? 1.811 -4.735 -2.043 1.00 97.50 82 TRP A C 1
ATOM 668 O O . TRP A 1 82 ? 1.033 -4.245 -2.858 1.00 97.50 82 TRP A O 1
ATOM 678 N N . ILE A 1 83 ? 1.882 -6.034 -1.792 1.00 97.50 83 ILE A N 1
ATOM 679 C CA . ILE A 1 83 ? 1.168 -7.066 -2.530 1.00 97.50 83 ILE A CA 1
ATOM 680 C C . ILE A 1 83 ? 0.367 -7.908 -1.556 1.00 97.50 83 ILE A C 1
ATOM 682 O O . ILE A 1 83 ? 0.882 -8.309 -0.507 1.00 97.50 83 ILE A O 1
ATOM 686 N N . ARG A 1 84 ? -0.879 -8.207 -1.925 1.00 97.62 84 ARG A N 1
ATOM 687 C CA . ARG A 1 84 ? -1.775 -9.051 -1.138 1.00 97.62 84 ARG A CA 1
ATOM 688 C C . ARG A 1 84 ? -1.128 -10.398 -0.818 1.00 97.62 84 ARG A C 1
ATOM 690 O O . ARG A 1 84 ? -0.579 -11.079 -1.686 1.00 97.62 84 ARG A O 1
ATOM 697 N N . LYS A 1 85 ? -1.225 -10.825 0.438 1.00 95.00 85 LYS A N 1
ATOM 698 C CA . LYS A 1 85 ? -0.696 -12.116 0.887 1.00 95.00 85 LYS A CA 1
ATOM 699 C C . LYS A 1 85 ? -1.339 -13.258 0.091 1.00 95.00 85 LYS A C 1
ATOM 701 O O . LYS A 1 85 ? -2.555 -13.343 -0.020 1.00 95.00 85 LYS A O 1
ATOM 706 N N . GLY A 1 86 ? -0.511 -14.155 -0.446 1.00 93.31 86 GLY A N 1
ATOM 707 C CA . GLY A 1 86 ? -0.964 -15.306 -1.238 1.00 93.31 86 GLY A CA 1
ATOM 708 C C . GLY A 1 86 ? -1.190 -15.029 -2.728 1.00 93.31 86 GLY A C 1
ATOM 709 O O . GLY A 1 86 ? -1.364 -15.984 -3.480 1.00 93.31 86 GLY A O 1
ATOM 710 N N . TYR A 1 87 ? -1.125 -13.772 -3.165 1.00 96.00 87 TYR A N 1
ATOM 711 C CA . TYR A 1 87 ? -1.079 -13.410 -4.580 1.00 96.00 87 TYR A CA 1
ATOM 712 C C . TYR A 1 87 ? 0.376 -13.336 -5.054 1.00 96.00 87 TYR A C 1
ATOM 714 O O . TYR A 1 87 ? 1.209 -12.818 -4.323 1.00 96.00 87 TYR A O 1
ATOM 722 N N . ASP A 1 88 ? 0.694 -13.842 -6.250 1.00 94.94 88 ASP A N 1
ATOM 723 C CA . ASP A 1 88 ? 2.026 -13.712 -6.860 1.00 94.94 88 ASP A CA 1
ATOM 724 C C . ASP A 1 88 ? 1.895 -13.052 -8.244 1.00 94.94 88 ASP A C 1
ATOM 726 O O . ASP A 1 88 ? 1.547 -13.742 -9.207 1.00 94.94 88 ASP A O 1
ATOM 730 N N . PRO A 1 89 ? 2.204 -11.748 -8.384 1.00 95.62 89 PRO A N 1
ATOM 731 C CA . PRO A 1 89 ? 1.979 -11.007 -9.627 1.00 95.62 89 PRO A CA 1
ATOM 732 C C . PRO A 1 89 ? 2.902 -11.441 -10.773 1.00 95.62 89 PRO A C 1
ATOM 734 O O . PRO A 1 89 ? 2.750 -10.999 -11.904 1.00 95.62 89 PRO A O 1
ATOM 737 N N . ARG A 1 90 ? 3.883 -12.312 -10.510 1.00 92.81 90 ARG A N 1
ATOM 738 C CA . ARG A 1 90 ? 4.765 -12.873 -11.546 1.00 92.81 90 ARG A CA 1
ATOM 739 C C . ARG A 1 90 ? 4.117 -14.036 -12.293 1.00 92.81 90 ARG A C 1
ATOM 741 O O . ARG A 1 90 ? 4.625 -14.440 -13.333 1.00 92.81 90 ARG A O 1
ATOM 748 N N . LYS A 1 91 ? 3.051 -14.613 -11.731 1.00 95.81 91 LYS A N 1
ATOM 749 C CA . LYS A 1 91 ? 2.322 -15.757 -12.298 1.00 95.81 91 LYS A CA 1
ATOM 750 C C . LYS A 1 91 ? 1.034 -15.348 -13.010 1.00 95.81 91 LYS A C 1
ATOM 752 O O . LYS A 1 91 ? 0.396 -16.205 -13.609 1.00 95.81 91 LYS A O 1
ATOM 757 N N . ASP A 1 92 ? 0.667 -14.074 -12.931 1.00 94.88 92 ASP A N 1
ATOM 758 C CA . ASP A 1 92 ? -0.559 -13.525 -13.496 1.00 94.88 92 ASP A CA 1
ATOM 759 C C . ASP A 1 92 ? -0.211 -12.440 -14.522 1.00 94.88 92 ASP A C 1
ATOM 761 O O . ASP A 1 92 ? 0.336 -11.395 -14.162 1.00 94.88 92 ASP A O 1
ATOM 765 N N . SER A 1 93 ? -0.507 -12.695 -15.800 1.00 94.31 93 SER A N 1
ATOM 766 C CA . SER A 1 93 ? -0.222 -11.765 -16.898 1.00 94.31 93 SER A CA 1
ATOM 767 C C . SER A 1 93 ? -0.963 -10.440 -16.755 1.00 94.31 93 SER A C 1
ATOM 769 O O . SER A 1 93 ? -0.407 -9.400 -17.112 1.00 94.31 93 SER A O 1
ATOM 771 N N . GLU A 1 94 ? -2.156 -10.448 -16.157 1.00 94.94 94 GLU A N 1
ATOM 772 C CA . GLU A 1 94 ? -2.946 -9.232 -15.938 1.00 94.94 94 GLU A CA 1
ATOM 773 C C . GLU A 1 94 ? -2.262 -8.291 -14.937 1.00 94.94 94 GLU A C 1
ATOM 775 O O . GLU A 1 94 ? -2.530 -7.092 -14.916 1.00 94.94 94 GLU A O 1
ATOM 780 N N . SER A 1 95 ? -1.287 -8.787 -14.164 1.00 95.94 95 SER A N 1
ATOM 781 C CA . SER A 1 95 ? -0.494 -7.959 -13.248 1.00 95.94 95 SER A CA 1
ATOM 782 C C . SER A 1 95 ? 0.460 -6.996 -13.943 1.00 95.94 95 SER A C 1
ATOM 784 O O . SER A 1 95 ? 1.054 -6.151 -13.269 1.00 95.94 95 SER A O 1
ATOM 786 N N . GLN A 1 96 ? 0.665 -7.111 -15.259 1.00 94.31 96 GLN A N 1
ATOM 787 C CA . GLN A 1 96 ? 1.595 -6.244 -15.983 1.00 94.31 96 GLN A CA 1
ATOM 788 C C . GLN A 1 96 ? 1.259 -4.757 -15.796 1.00 94.31 96 GLN A C 1
ATOM 790 O O . GLN A 1 96 ? 2.171 -3.938 -15.684 1.00 94.31 96 GLN A O 1
ATOM 795 N N . ILE A 1 97 ? -0.028 -4.423 -15.673 1.00 94.31 97 ILE A N 1
ATOM 796 C CA . ILE A 1 97 ? -0.508 -3.049 -15.481 1.00 94.31 97 ILE A CA 1
ATOM 797 C C . ILE A 1 97 ? -0.034 -2.411 -14.165 1.00 94.31 97 ILE A C 1
ATOM 799 O O . ILE A 1 97 ? -0.016 -1.188 -14.058 1.00 94.31 97 ILE A O 1
ATOM 803 N N . PHE A 1 98 ? 0.356 -3.214 -13.169 1.00 94.06 98 PHE A N 1
ATOM 804 C CA . PHE A 1 98 ? 0.805 -2.724 -11.862 1.00 94.06 98 PHE A CA 1
ATOM 805 C C . PHE A 1 98 ? 2.320 -2.520 -11.775 1.00 94.06 98 PHE A C 1
ATOM 807 O O . PHE A 1 98 ? 2.819 -2.111 -10.725 1.00 94.06 98 PHE A O 1
ATOM 814 N N . GLN A 1 99 ? 3.074 -2.844 -12.829 1.00 93.50 99 GLN A N 1
ATOM 815 C CA . GLN A 1 99 ? 4.525 -2.697 -12.799 1.00 93.50 99 GLN A CA 1
ATOM 816 C C . GLN A 1 99 ? 4.924 -1.221 -12.718 1.00 93.50 99 GLN A C 1
ATOM 818 O O . GLN A 1 99 ? 4.396 -0.363 -13.425 1.00 93.50 99 GLN A O 1
ATOM 823 N N . GLY A 1 100 ? 5.885 -0.931 -11.845 1.00 89.06 100 GLY A N 1
ATOM 824 C CA . GLY A 1 100 ? 6.424 0.410 -11.678 1.00 89.06 100 GLY A CA 1
ATOM 825 C C . GLY A 1 100 ? 7.414 0.748 -12.785 1.00 89.06 100 GLY A C 1
ATOM 826 O O . GLY A 1 100 ? 8.337 -0.019 -13.057 1.00 89.06 100 GLY A O 1
ATOM 827 N N . ILE A 1 101 ? 7.261 1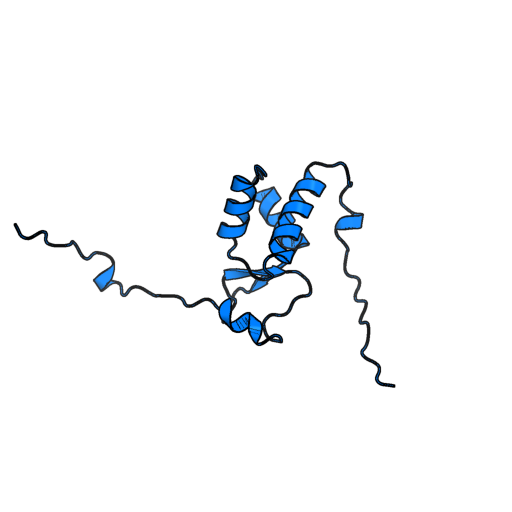.932 -13.372 1.00 86.06 101 ILE A N 1
ATOM 828 C CA . ILE A 1 101 ? 8.254 2.530 -14.265 1.00 86.06 101 ILE A CA 1
ATOM 829 C C . ILE A 1 101 ? 8.836 3.741 -13.540 1.00 86.06 101 ILE A C 1
ATOM 831 O O . ILE A 1 101 ? 8.142 4.728 -13.300 1.00 86.06 101 ILE A O 1
ATOM 835 N N . ASP A 1 102 ? 10.112 3.658 -13.167 1.00 81.75 102 ASP A N 1
ATOM 836 C CA . ASP A 1 102 ? 10.814 4.783 -12.557 1.00 81.75 102 ASP A CA 1
ATOM 837 C C . ASP A 1 102 ? 11.232 5.772 -13.655 1.00 81.75 102 ASP A C 1
ATOM 839 O O . ASP A 1 102 ? 12.072 5.471 -14.506 1.00 81.75 102 ASP A O 1
ATOM 843 N N . PHE A 1 103 ? 10.669 6.980 -13.623 1.00 82.44 103 PHE A N 1
ATOM 844 C CA . PHE A 1 103 ? 11.137 8.080 -14.458 1.00 82.44 103 PHE A CA 1
ATOM 845 C C . PHE A 1 103 ? 12.233 8.858 -13.722 1.00 82.44 103 PHE A C 1
ATOM 847 O O . PHE A 1 103 ? 11.973 9.694 -12.853 1.00 82.44 103 PHE A O 1
ATOM 854 N N . CYS A 1 104 ? 13.487 8.562 -14.051 1.00 83.06 104 CYS A N 1
ATOM 855 C CA . CYS A 1 104 ? 14.636 9.247 -13.474 1.00 83.06 104 CYS A CA 1
ATOM 856 C C . CYS A 1 104 ? 14.887 10.572 -14.199 1.00 83.06 104 CYS A C 1
ATOM 858 O O . CYS A 1 104 ? 15.389 10.578 -15.319 1.00 83.06 104 CYS A O 1
ATOM 860 N N . MET A 1 105 ? 14.604 11.698 -13.539 1.00 86.06 105 MET A N 1
ATOM 861 C CA . MET A 1 105 ? 14.965 13.016 -14.066 1.00 86.06 105 MET A CA 1
ATOM 862 C C . MET A 1 105 ? 16.494 13.197 -14.081 1.00 86.06 105 MET A C 1
ATOM 864 O O . MET A 1 105 ? 17.115 13.150 -12.999 1.00 86.06 105 MET A O 1
ATOM 868 N N . PRO A 1 106 ? 17.102 13.444 -15.262 1.00 84.56 106 PRO A N 1
ATOM 869 C CA . PRO A 1 106 ? 18.503 13.826 -15.374 1.00 84.56 106 PRO A CA 1
ATOM 870 C C . PRO A 1 106 ? 18.797 15.029 -14.467 1.00 84.56 106 PRO A C 1
ATOM 872 O O . PRO A 1 106 ? 17.949 15.926 -14.370 1.00 84.56 106 PRO A O 1
ATOM 875 N N . PRO A 1 107 ? 19.943 15.065 -13.762 1.00 82.88 107 PRO A N 1
ATOM 876 C CA . PRO A 1 107 ? 20.295 16.169 -12.867 1.00 82.88 107 PRO A CA 1
ATOM 877 C C . PRO A 1 107 ? 20.154 17.555 -13.507 1.00 82.88 107 PRO A C 1
ATOM 879 O O . PRO A 1 107 ? 19.711 18.495 -12.848 1.00 82.88 107 PRO A O 1
ATOM 882 N N . GLU A 1 108 ? 20.451 17.658 -14.798 1.00 83.12 108 GLU A N 1
ATOM 883 C CA . GLU A 1 108 ? 20.412 18.880 -15.603 1.00 83.12 108 GLU A CA 1
ATOM 884 C C . GLU A 1 108 ? 18.995 19.460 -15.699 1.00 83.12 108 GLU A C 1
ATOM 886 O O . GLU A 1 108 ? 18.822 20.676 -15.770 1.00 83.12 108 GLU A O 1
ATOM 891 N N . LEU A 1 109 ? 17.970 18.603 -15.650 1.00 82.31 109 LEU A N 1
ATOM 892 C CA . LEU A 1 109 ? 16.567 19.008 -15.742 1.00 82.31 109 LEU A CA 1
ATOM 893 C C . LEU A 1 109 ? 15.938 19.329 -14.376 1.00 82.31 109 LEU A C 1
ATOM 895 O O . LEU A 1 109 ? 14.832 19.863 -14.331 1.00 82.31 109 LEU A O 1
ATOM 899 N N . ARG A 1 110 ? 16.615 19.041 -13.254 1.00 80.88 110 ARG A N 1
ATOM 900 C CA . ARG A 1 110 ? 16.048 19.219 -11.898 1.00 80.88 110 ARG A CA 1
ATOM 901 C C . ARG A 1 110 ? 15.914 20.682 -11.476 1.00 80.88 110 ARG A C 1
ATOM 903 O O . ARG A 1 110 ? 15.043 20.998 -10.676 1.00 80.88 110 ARG A O 1
ATOM 910 N N . ASN A 1 111 ? 16.761 21.558 -12.020 1.00 79.31 111 ASN A N 1
ATOM 911 C CA . ASN A 1 111 ? 16.842 22.979 -11.659 1.00 79.31 111 ASN A CA 1
ATOM 912 C C . ASN A 1 111 ? 16.546 23.908 -12.845 1.00 79.31 111 ASN A C 1
ATOM 914 O O . ASN A 1 111 ? 17.025 25.045 -12.875 1.00 79.31 111 ASN A O 1
ATOM 918 N N . LEU A 1 112 ? 15.790 23.441 -13.845 1.00 74.81 112 LEU A N 1
ATOM 919 C CA . LEU A 1 112 ? 15.396 24.282 -14.971 1.00 74.81 112 L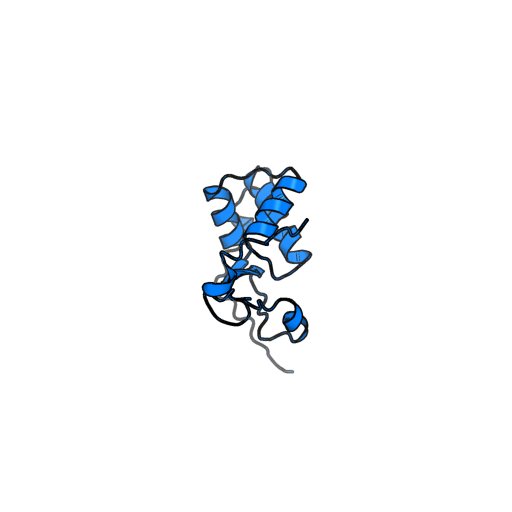EU A CA 1
ATOM 920 C C . LEU A 1 112 ? 14.514 25.434 -14.479 1.00 74.81 112 LEU A C 1
ATOM 922 O O . LEU A 1 112 ? 13.309 25.299 -14.279 1.00 74.81 112 LEU A O 1
ATOM 926 N N . ARG A 1 113 ? 15.135 26.600 -14.289 1.00 69.00 113 ARG A N 1
ATOM 927 C CA . ARG A 1 113 ? 14.433 27.856 -14.052 1.00 69.00 113 ARG A CA 1
ATOM 928 C C . ARG A 1 113 ? 13.805 28.276 -15.374 1.00 69.00 113 ARG A C 1
ATOM 930 O O . ARG A 1 113 ? 14.514 28.712 -16.282 1.00 69.00 113 ARG A O 1
ATOM 937 N N . TRP A 1 114 ? 12.489 28.127 -15.485 1.00 66.81 114 TRP A N 1
ATOM 938 C CA . TRP A 1 114 ? 11.742 28.636 -16.629 1.00 66.81 114 TRP A CA 1
ATOM 939 C C . TRP A 1 114 ? 12.034 30.131 -16.788 1.00 66.81 114 TRP A C 1
ATOM 941 O O . TRP A 1 114 ? 11.790 30.920 -15.872 1.00 66.81 114 TRP A O 1
ATOM 951 N N . LYS A 1 115 ? 12.611 30.527 -17.925 1.00 63.00 115 LYS A N 1
ATOM 952 C CA . LYS A 1 115 ? 12.729 31.943 -18.272 1.00 63.00 115 LYS A CA 1
ATOM 953 C C . LYS A 1 115 ? 11.365 32.388 -18.780 1.00 63.00 115 LYS A C 1
ATOM 955 O O . LYS A 1 115 ? 11.038 32.166 -19.940 1.00 63.00 115 LYS A O 1
ATOM 960 N N . SER A 1 116 ? 10.567 32.993 -17.907 1.00 60.75 116 SER A N 1
ATOM 961 C CA . SER A 1 116 ? 9.385 33.749 -18.314 1.00 60.75 116 SER A CA 1
ATOM 962 C C . SER A 1 116 ? 9.868 34.935 -19.153 1.00 60.75 116 SER A C 1
ATOM 964 O O . SER A 1 116 ? 10.421 35.887 -18.610 1.00 60.75 116 SER A O 1
ATOM 966 N N . GLY A 1 117 ? 9.757 34.831 -20.475 1.00 65.19 117 GLY A N 1
ATOM 967 C CA . GLY A 1 117 ? 9.962 35.951 -21.385 1.00 65.19 117 GLY A CA 1
ATOM 968 C C . GLY A 1 117 ? 8.647 36.699 -21.569 1.00 65.19 117 GLY A C 1
ATOM 969 O O . GLY A 1 117 ? 7.767 36.199 -22.266 1.00 65.19 117 GLY 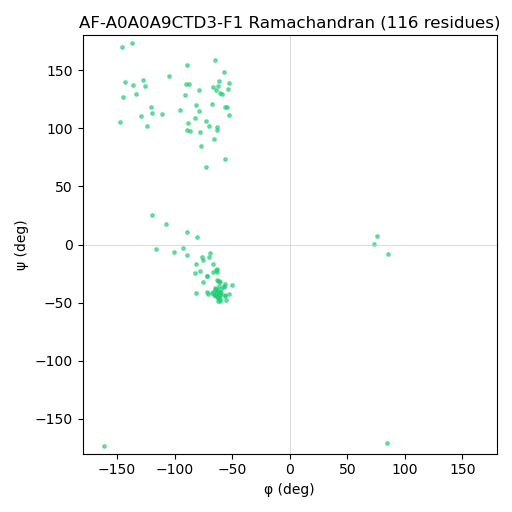A O 1
ATOM 970 N N . LEU A 1 118 ? 8.535 37.860 -20.926 1.00 46.03 118 LEU A N 1
ATOM 971 C CA . LEU A 1 118 ? 7.699 38.991 -21.329 1.00 46.03 118 LEU A CA 1
ATOM 972 C C . LEU A 1 118 ? 8.589 40.232 -21.305 1.00 46.03 118 LEU A C 1
ATOM 974 O O . LEU A 1 118 ? 9.358 40.359 -20.323 1.00 46.03 118 LEU A O 1
#

Radius of gyration: 19.43 Å; Cα contacts (8 Å, |Δi|>4): 93; chains: 1; bounding box: 35×76×40 Å

Organism: Arundo donax (NCBI:txid35708)

Nearest PDB structures (foldseek):
  7asv-assembly1_A  TM=8.148E-01  e=2.022E-02  Homo sapiens
  1f9n-assembly1_F  TM=6.819E-01  e=8.167E-01  Bacillus subtilis
  2p5l-assembly2_H  TM=7.211E-01  e=1.111E+00  Bacillus subtilis
  4d10-assembly1_O  TM=5.560E-01  e=1.337E+00  Homo sapiens
  3j8c-assembly1_A  TM=6.507E-01  e=9.037E+00  Homo sapiens

Sequence (118 aa):
MSHSSSSSDGKINWEDHVPKDSVEWNCQMAVCKLFDECPVWPKQSIYERLQDDGVHVSQTQFKRLLFRAGYYFSTGPFAKFWIRKGYDPRKDSESQIFQGIDFCMPPELRNLRWKSGL

pLDDT: mean 87.26, std 16.42, range [36.56, 98.31]

InterPro domains:
  IPR019136 Transcription factor IIIC subunit 5, HTH domain [PF09734] (25-103)
  IPR040454 Transcription factor IIIC subunit Tfc1/Sfc1 [PTHR13230] (16-104)